Protein AF-A0A940ZXJ2-F1 (afdb_monomer_lite)

Foldseek 3Di:
DDFFALCLQADLCRDDDPDQDDPLNLQLLVQLQVVQCPDPQCVVVQKHKAFAQDPPTSDRGHIFIWRHDPPDDSVRRVVCCVVVNTDTDDGDPVCDSVNRVVSSVVSSVVSVVD

Secondary structure (DSSP, 8-state):
-PPP-HHHHH-TT-S-TT-PPPHHHHHHHHHHHHHHHHSHHHHHTTEEEEEEE-TTSS--EEEEEEE--TT--HHHHHHHHTTTSS-B-PPPTTS-HHHHHHHHHHHHHHHHH-

Sequence (114 aa):
MARGTFDDFTSKWGFNDGEMTEERDFQARDKLCELLNAREDVQESGIRVIPFNRPGLHNACMLVVLANEDGLTDEELLNRWGSDRIDEVSLPESVAPEDLCELICEAYAIVDEE

pLDDT: mean 84.58, std 10.82, range [46.22, 94.75]

Radius of gyration: 13.85 Å; chains: 1; bounding box: 36×26×34 Å

Structure (mmCIF, N/CA/C/O backbone):
data_AF-A0A940ZXJ2-F1
#
_entry.id   AF-A0A940ZXJ2-F1
#
loop_
_atom_site.group_PDB
_atom_site.id
_atom_site.type_symbol
_atom_site.label_atom_id
_atom_site.label_alt_id
_atom_site.label_comp_id
_atom_site.label_asym_id
_atom_site.label_entity_id
_atom_site.label_seq_id
_atom_site.pdbx_PDB_ins_code
_atom_site.Cartn_x
_atom_site.Cartn_y
_atom_site.Cartn_z
_atom_site.occupancy
_atom_site.B_iso_or_equiv
_atom_site.auth_seq_id
_atom_site.auth_comp_id
_atom_site.auth_asym_id
_atom_site.auth_atom_id
_atom_site.pdbx_PDB_model_num
ATOM 1 N N . MET A 1 1 ? 16.657 -2.491 -15.629 1.00 53.25 1 MET A N 1
ATOM 2 C CA . MET A 1 1 ? 16.673 -2.961 -14.230 1.00 53.25 1 MET A CA 1
ATOM 3 C C . MET A 1 1 ? 15.336 -3.625 -13.949 1.00 53.25 1 MET A C 1
ATOM 5 O O . MET A 1 1 ? 14.378 -3.284 -14.637 1.00 53.25 1 MET A O 1
ATOM 9 N N . ALA A 1 2 ? 15.289 -4.630 -13.074 1.00 60.31 2 ALA A N 1
ATOM 10 C CA . ALA A 1 2 ? 14.034 -5.305 -12.752 1.00 60.31 2 ALA A CA 1
ATOM 11 C C . ALA A 1 2 ? 13.163 -4.383 -11.882 1.00 60.31 2 ALA A C 1
ATOM 13 O O . ALA A 1 2 ? 13.693 -3.665 -11.039 1.00 60.31 2 ALA A O 1
ATOM 14 N N . ARG A 1 3 ? 11.851 -4.367 -12.135 1.00 73.38 3 ARG A N 1
ATOM 15 C CA . ARG A 1 3 ? 10.858 -3.715 -11.270 1.00 73.38 3 ARG A CA 1
ATOM 16 C C . ARG A 1 3 ? 10.418 -4.729 -10.214 1.00 73.38 3 ARG A C 1
ATOM 18 O O . ARG A 1 3 ? 10.308 -5.908 -10.553 1.00 73.38 3 ARG A O 1
ATOM 25 N N . GLY A 1 4 ? 10.157 -4.277 -8.988 1.00 66.94 4 GLY A N 1
ATOM 26 C CA . GLY A 1 4 ? 9.521 -5.109 -7.967 1.00 66.94 4 GLY A CA 1
ATOM 27 C C . GLY A 1 4 ? 8.104 -5.529 -8.371 1.00 66.94 4 GLY A C 1
ATOM 28 O O . GLY A 1 4 ? 7.505 -4.963 -9.283 1.00 66.94 4 GLY A O 1
ATOM 29 N N . THR A 1 5 ? 7.568 -6.535 -7.695 1.00 80.69 5 THR A N 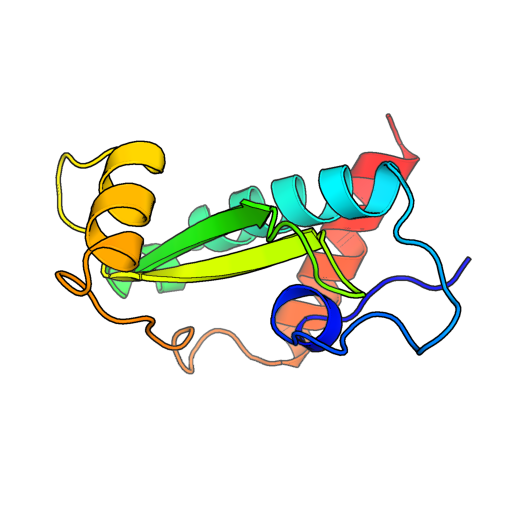1
ATOM 30 C CA . THR A 1 5 ? 6.175 -6.994 -7.770 1.00 80.69 5 THR A CA 1
ATOM 31 C C . THR A 1 5 ? 5.413 -6.607 -6.500 1.00 80.69 5 THR A C 1
ATOM 33 O O . THR A 1 5 ? 6.001 -6.160 -5.518 1.00 80.69 5 THR A O 1
ATOM 36 N N . PHE A 1 6 ? 4.087 -6.777 -6.484 1.00 78.38 6 PHE A N 1
ATOM 37 C CA . PHE A 1 6 ? 3.297 -6.497 -5.278 1.00 78.38 6 PHE A CA 1
ATOM 38 C C . PHE A 1 6 ? 3.687 -7.432 -4.122 1.00 78.38 6 PHE A C 1
ATOM 40 O O . PHE A 1 6 ? 3.782 -7.014 -2.966 1.00 78.38 6 PHE A O 1
ATOM 47 N N . ASP A 1 7 ? 3.996 -8.684 -4.457 1.00 80.19 7 ASP A N 1
ATOM 48 C CA . ASP A 1 7 ? 4.512 -9.672 -3.514 1.00 80.19 7 ASP A CA 1
ATOM 49 C C . ASP A 1 7 ? 5.876 -9.251 -2.957 1.00 80.19 7 ASP A C 1
ATOM 51 O O . ASP A 1 7 ? 6.158 -9.489 -1.782 1.00 80.19 7 ASP A O 1
ATOM 55 N N . ASP A 1 8 ? 6.702 -8.556 -3.749 1.00 78.62 8 ASP A N 1
ATOM 56 C CA . ASP A 1 8 ? 7.976 -8.027 -3.263 1.00 78.62 8 ASP A CA 1
ATOM 57 C C . ASP A 1 8 ? 7.777 -6.966 -2.177 1.00 78.62 8 ASP A C 1
ATOM 59 O O . ASP A 1 8 ? 8.527 -6.945 -1.207 1.00 78.62 8 ASP A O 1
ATOM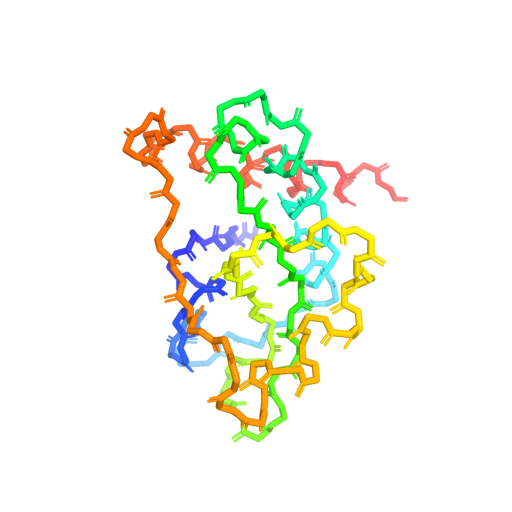 63 N N . PHE A 1 9 ? 6.727 -6.145 -2.266 1.00 78.75 9 PHE A N 1
ATOM 64 C CA . PHE A 1 9 ? 6.420 -5.128 -1.254 1.00 78.75 9 PHE A CA 1
ATOM 65 C C . PHE A 1 9 ? 5.633 -5.655 -0.042 1.00 78.75 9 PHE A C 1
ATOM 67 O O . PHE A 1 9 ? 5.520 -4.950 0.958 1.00 78.75 9 PHE A O 1
ATOM 74 N N . THR A 1 10 ? 5.100 -6.876 -0.077 1.00 79.50 10 THR A N 1
ATOM 75 C CA . THR A 1 10 ? 4.304 -7.454 1.031 1.00 79.50 10 THR A CA 1
ATOM 76 C C . THR A 1 10 ? 4.984 -8.646 1.708 1.00 79.50 10 THR A C 1
ATOM 78 O O . THR A 1 10 ? 4.692 -8.979 2.859 1.00 79.50 10 THR A O 1
ATOM 81 N N . SER A 1 11 ? 5.955 -9.275 1.045 1.00 76.00 11 SER A N 1
ATOM 82 C CA . SER A 1 11 ? 6.698 -10.415 1.573 1.00 76.00 11 SER A CA 1
ATOM 83 C C . SER A 1 11 ? 7.950 -9.996 2.343 1.00 76.00 11 SER A C 1
ATOM 85 O O . SER A 1 11 ? 8.782 -9.217 1.882 1.00 76.00 11 SER A O 1
ATOM 87 N N . LYS A 1 12 ? 8.170 -10.652 3.491 1.00 64.19 12 LYS A N 1
ATOM 88 C CA . LYS A 1 12 ? 9.432 -10.582 4.257 1.00 64.19 12 LYS A CA 1
ATOM 89 C C . LYS A 1 12 ? 10.652 -11.079 3.468 1.00 64.19 12 LYS A C 1
ATOM 91 O O . LYS A 1 12 ? 11.777 -10.741 3.827 1.00 64.19 12 LYS A O 1
ATOM 96 N N . TRP A 1 13 ? 10.407 -11.922 2.465 1.00 66.06 13 TRP A N 1
ATOM 97 C CA . TRP A 1 13 ? 11.394 -12.506 1.552 1.00 66.06 13 TRP A CA 1
ATOM 98 C C . TRP A 1 13 ? 11.238 -11.960 0.124 1.00 66.06 13 TRP A C 1
ATOM 100 O O . TRP A 1 13 ? 11.728 -12.579 -0.816 1.00 66.06 13 TRP A O 1
ATOM 110 N N . GLY A 1 14 ? 10.478 -10.870 -0.038 1.00 65.62 14 GLY A N 1
ATOM 111 C CA . GLY A 1 14 ? 10.364 -10.142 -1.299 1.00 65.62 14 GLY A CA 1
ATOM 112 C C . GLY A 1 14 ? 11.702 -9.531 -1.701 1.00 65.62 14 GLY A C 1
ATOM 113 O O . GLY A 1 14 ? 12.557 -9.367 -0.835 1.00 65.62 14 GLY A O 1
ATOM 114 N N . PHE A 1 15 ? 11.864 -9.203 -2.984 1.00 66.50 15 PHE A N 1
ATOM 115 C CA . PHE A 1 15 ? 13.144 -8.908 -3.636 1.00 66.50 15 PHE A CA 1
ATOM 116 C C . PHE A 1 15 ? 14.135 -10.069 -3.422 1.00 66.50 15 PHE A C 1
ATOM 118 O O . PHE A 1 15 ? 14.611 -10.318 -2.317 1.00 66.50 15 PHE A O 1
ATOM 125 N N . ASN A 1 16 ? 14.391 -10.854 -4.476 1.00 55.53 16 ASN A N 1
ATOM 126 C CA . ASN A 1 16 ? 15.145 -12.114 -4.391 1.00 55.53 16 ASN A CA 1
ATOM 127 C C . ASN A 1 16 ? 16.412 -12.012 -3.526 1.00 55.53 16 ASN A C 1
ATOM 129 O O . ASN A 1 16 ? 17.131 -11.018 -3.575 1.00 55.53 16 ASN A O 1
ATOM 133 N N . ASP A 1 17 ? 16.707 -13.096 -2.802 1.00 46.22 17 ASP A N 1
ATOM 134 C CA . ASP A 1 17 ? 17.836 -13.269 -1.880 1.00 46.22 17 ASP A CA 1
ATOM 135 C C . ASP A 1 17 ? 19.182 -12.889 -2.549 1.00 46.22 17 ASP A C 1
ATOM 137 O O . ASP A 1 17 ? 19.836 -13.706 -3.201 1.00 46.22 17 ASP A O 1
ATOM 141 N N . GLY A 1 18 ? 19.562 -11.607 -2.454 1.00 49.09 18 GLY A N 1
ATOM 142 C CA . GLY A 1 18 ? 20.763 -11.035 -3.076 1.00 49.09 18 GLY A CA 1
ATOM 143 C C . GLY A 1 18 ? 20.578 -9.704 -3.821 1.00 49.09 18 GLY A C 1
ATOM 144 O O . GLY A 1 18 ? 21.579 -9.025 -4.055 1.00 49.09 18 GLY A O 1
ATOM 145 N N . GLU A 1 19 ? 19.354 -9.295 -4.165 1.00 57.88 19 GLU A N 1
ATOM 146 C CA . GLU A 1 19 ? 19.079 -7.953 -4.693 1.00 57.88 19 GLU A CA 1
ATOM 147 C C . GLU A 1 19 ? 18.894 -6.983 -3.520 1.00 57.88 19 GLU A C 1
ATOM 149 O O . GLU A 1 19 ? 17.988 -7.123 -2.703 1.00 57.88 19 GLU A O 1
ATOM 154 N N . MET A 1 20 ? 19.806 -6.018 -3.383 1.00 63.78 20 MET A N 1
ATOM 155 C CA . MET A 1 20 ? 19.627 -4.946 -2.406 1.00 63.78 20 MET A CA 1
ATOM 156 C C . MET A 1 20 ? 18.490 -4.045 -2.880 1.00 63.78 20 MET A C 1
ATOM 158 O O . MET A 1 20 ? 18.537 -3.571 -4.011 1.00 63.78 20 MET A O 1
ATOM 162 N N . THR A 1 21 ? 17.520 -3.770 -2.006 1.00 75.62 21 THR A N 1
ATOM 163 C CA . THR A 1 21 ? 16.552 -2.689 -2.228 1.00 75.62 21 THR A CA 1
ATOM 164 C C . THR A 1 21 ? 17.311 -1.387 -2.465 1.00 75.62 21 THR A C 1
ATOM 166 O O . THR A 1 21 ? 18.125 -0.980 -1.628 1.00 75.62 21 THR A O 1
ATOM 169 N N . GLU A 1 22 ? 17.053 -0.741 -3.592 1.00 83.00 22 GLU A N 1
ATOM 170 C CA . GLU A 1 22 ? 17.631 0.542 -3.967 1.00 83.00 22 GLU A CA 1
ATOM 171 C C . GLU A 1 22 ? 16.728 1.686 -3.488 1.00 83.00 22 GLU A C 1
ATOM 173 O O . GLU A 1 22 ? 15.548 1.493 -3.203 1.00 83.00 22 GLU A O 1
ATOM 178 N N . GLU A 1 23 ? 17.259 2.909 -3.416 1.00 86.81 23 GLU A N 1
ATOM 179 C CA . GLU A 1 23 ? 16.483 4.094 -3.008 1.00 86.81 23 GLU A CA 1
ATOM 180 C C . GLU A 1 23 ? 15.212 4.277 -3.853 1.00 86.81 23 GLU A C 1
ATOM 182 O O . GLU A 1 23 ? 14.145 4.577 -3.313 1.00 86.81 23 GLU A O 1
ATOM 187 N N . ARG A 1 24 ? 15.297 3.980 -5.155 1.00 87.56 24 ARG A N 1
ATOM 188 C CA . ARG A 1 24 ? 14.146 4.011 -6.063 1.00 87.56 24 ARG A CA 1
ATOM 189 C C . ARG A 1 24 ? 13.015 3.071 -5.643 1.00 87.56 24 ARG A C 1
ATOM 191 O O . ARG A 1 24 ? 11.869 3.351 -5.956 1.00 87.56 24 ARG A O 1
ATOM 198 N N . ASP A 1 25 ? 13.311 1.955 -4.971 1.00 87.00 25 ASP A N 1
ATOM 199 C CA . ASP A 1 25 ? 12.296 0.963 -4.607 1.00 87.00 25 ASP A CA 1
ATOM 200 C C . ASP A 1 25 ? 11.464 1.485 -3.434 1.00 87.00 25 ASP A C 1
ATOM 202 O O . ASP A 1 25 ? 10.257 1.264 -3.381 1.00 87.00 25 ASP A O 1
ATOM 206 N N . PHE A 1 26 ? 12.088 2.242 -2.525 1.00 90.06 26 PHE A N 1
ATOM 207 C CA . PHE A 1 26 ? 11.380 2.964 -1.465 1.00 90.06 26 PHE A CA 1
ATOM 208 C C . PHE A 1 26 ? 10.504 4.074 -2.044 1.00 90.06 26 PHE A C 1
ATOM 210 O O . PHE A 1 26 ? 9.339 4.185 -1.669 1.00 90.06 26 PHE A O 1
ATOM 217 N N . GLN A 1 27 ? 11.028 4.843 -3.001 1.00 91.88 27 GLN A N 1
ATOM 218 C CA . GLN A 1 27 ? 10.263 5.890 -3.683 1.00 91.88 27 GLN A CA 1
ATOM 219 C C . GLN A 1 27 ? 9.086 5.299 -4.475 1.00 91.88 27 GLN A C 1
ATOM 221 O O . GLN A 1 27 ? 7.958 5.774 -4.356 1.00 91.88 27 GLN A O 1
ATOM 226 N N . ALA A 1 28 ? 9.318 4.216 -5.222 1.00 90.25 28 ALA A N 1
ATOM 227 C CA . ALA A 1 28 ? 8.286 3.539 -6.000 1.00 90.25 28 ALA A CA 1
ATOM 228 C C . ALA A 1 28 ? 7.213 2.939 -5.088 1.00 90.25 28 ALA A C 1
ATOM 230 O O . ALA A 1 28 ? 6.028 3.033 -5.389 1.00 90.25 28 ALA A O 1
ATOM 231 N N . ARG A 1 29 ? 7.585 2.384 -3.931 1.00 93.50 29 ARG A N 1
ATOM 232 C CA . ARG A 1 29 ? 6.606 1.939 -2.935 1.00 93.50 29 ARG A CA 1
ATOM 233 C C . ARG A 1 29 ? 5.754 3.095 -2.416 1.00 93.50 29 ARG A C 1
ATOM 235 O O . ARG A 1 29 ? 4.538 2.945 -2.299 1.00 93.50 29 ARG A O 1
ATOM 242 N N . ASP A 1 30 ? 6.369 4.222 -2.074 1.00 93.31 30 ASP A N 1
ATOM 243 C CA . ASP A 1 30 ? 5.635 5.373 -1.552 1.00 93.31 30 ASP A CA 1
ATOM 244 C C . ASP A 1 30 ? 4.627 5.874 -2.606 1.00 93.31 30 ASP A C 1
ATOM 246 O O . ASP A 1 30 ? 3.449 6.063 -2.292 1.00 93.31 30 ASP A O 1
ATOM 250 N N . LYS A 1 31 ? 5.033 5.927 -3.885 1.00 94.25 31 LYS A N 1
ATOM 251 C CA . LYS A 1 31 ? 4.137 6.210 -5.021 1.00 94.25 31 LYS A CA 1
ATOM 252 C C . LYS A 1 31 ? 3.039 5.170 -5.202 1.00 94.25 31 LYS A C 1
ATOM 254 O O . LYS A 1 31 ? 1.885 5.533 -5.410 1.00 94.25 31 LYS A O 1
ATOM 259 N N . LEU A 1 32 ? 3.355 3.887 -5.065 1.00 93.62 32 LEU A N 1
ATOM 260 C CA . LEU A 1 32 ? 2.361 2.819 -5.117 1.00 93.62 32 LEU A CA 1
ATOM 261 C C . LEU A 1 32 ? 1.301 2.981 -4.015 1.00 93.62 32 LEU A C 1
ATOM 263 O O . LEU A 1 32 ? 0.114 2.802 -4.280 1.00 93.62 32 LEU A O 1
ATOM 267 N N . CYS A 1 33 ? 1.702 3.357 -2.797 1.00 94.25 33 CYS A N 1
ATOM 268 C CA . CYS A 1 33 ? 0.767 3.621 -1.700 1.00 94.25 33 CYS A CA 1
ATOM 269 C C . CYS A 1 33 ? -0.119 4.842 -1.993 1.00 94.25 33 CYS A C 1
ATOM 271 O O . CYS A 1 33 ? -1.319 4.799 -1.721 1.00 94.25 33 CYS A O 1
ATOM 273 N N . GLU A 1 34 ? 0.438 5.917 -2.563 1.00 94.69 34 GLU A N 1
ATOM 274 C CA . GLU A 1 34 ? -0.332 7.089 -3.012 1.00 94.69 34 GLU A CA 1
ATOM 275 C C . GLU A 1 34 ? -1.388 6.693 -4.054 1.00 94.69 34 GLU A C 1
ATOM 277 O O . GLU A 1 34 ? -2.567 7.013 -3.885 1.00 94.69 34 GLU A O 1
ATOM 282 N N . LEU A 1 35 ? -0.982 5.950 -5.089 1.00 94.75 35 LEU A N 1
ATOM 283 C CA . LEU A 1 35 ? -1.866 5.494 -6.162 1.00 94.75 35 LEU A CA 1
ATOM 284 C C . LEU A 1 35 ? -2.976 4.575 -5.639 1.00 94.75 35 LEU A C 1
ATOM 286 O O . LEU A 1 35 ? -4.142 4.780 -5.967 1.00 94.75 35 LEU A O 1
ATOM 290 N N . LEU A 1 36 ? -2.642 3.599 -4.787 1.00 93.81 36 LEU A N 1
ATOM 291 C CA . LEU A 1 36 ? -3.626 2.687 -4.197 1.00 93.81 36 LEU A CA 1
ATOM 292 C C . LEU A 1 36 ? -4.648 3.437 -3.339 1.00 93.81 36 LEU A C 1
ATOM 294 O O . LEU A 1 36 ? -5.847 3.251 -3.517 1.00 93.81 36 LEU A O 1
ATOM 298 N N . ASN A 1 37 ? -4.196 4.328 -2.455 1.00 94.06 37 ASN A N 1
ATOM 299 C CA . ASN A 1 37 ? -5.088 5.110 -1.594 1.00 94.06 37 ASN A CA 1
ATOM 300 C C . ASN A 1 37 ? -5.944 6.136 -2.361 1.00 94.06 37 ASN A C 1
ATOM 302 O O . ASN A 1 37 ? -6.937 6.630 -1.819 1.00 94.06 37 ASN A O 1
ATOM 306 N N . ALA A 1 38 ? -5.559 6.501 -3.587 1.00 94.19 38 ALA A N 1
ATOM 307 C CA . ALA A 1 38 ? -6.331 7.391 -4.450 1.00 94.19 38 ALA A CA 1
ATOM 308 C C . ALA A 1 38 ? -7.470 6.675 -5.195 1.00 94.19 38 ALA A C 1
ATOM 310 O O . ALA A 1 38 ? -8.358 7.353 -5.717 1.00 94.19 38 ALA A O 1
ATOM 311 N N . ARG A 1 39 ? -7.471 5.336 -5.250 1.00 92.75 39 ARG A N 1
ATOM 312 C CA . ARG A 1 39 ? -8.543 4.580 -5.906 1.00 92.75 39 ARG A CA 1
ATOM 313 C C . ARG A 1 39 ? -9.834 4.617 -5.089 1.00 92.75 39 ARG A C 1
ATOM 315 O O . ARG A 1 39 ? -9.823 4.449 -3.871 1.00 92.75 39 ARG A O 1
ATOM 322 N N . GLU A 1 40 ? -10.953 4.787 -5.787 1.00 91.94 40 GLU A N 1
ATOM 323 C CA . GLU A 1 40 ? -12.291 4.829 -5.185 1.00 91.94 40 GLU A CA 1
ATOM 324 C C . GLU A 1 40 ? -12.636 3.508 -4.486 1.00 91.94 40 GLU A C 1
ATOM 326 O O . GLU A 1 40 ? -13.087 3.519 -3.348 1.00 91.94 40 GLU A O 1
ATOM 331 N N . ASP A 1 41 ? -12.320 2.369 -5.102 1.00 91.94 41 ASP A N 1
ATOM 332 C CA . ASP A 1 41 ? -12.613 1.045 -4.546 1.00 91.94 41 ASP A CA 1
ATOM 333 C C . ASP A 1 41 ? -11.845 0.743 -3.245 1.00 91.94 41 ASP A C 1
ATOM 335 O O . ASP A 1 41 ? -12.384 0.129 -2.322 1.00 91.94 41 ASP A O 1
ATOM 339 N N . VAL A 1 42 ? -10.610 1.232 -3.123 1.00 90.69 42 VAL A N 1
ATOM 340 C CA . VAL A 1 42 ? -9.814 1.180 -1.886 1.00 90.69 42 VAL A CA 1
ATOM 341 C C . VAL A 1 42 ? -10.420 2.084 -0.805 1.00 90.69 42 VAL A C 1
ATOM 343 O O . VAL A 1 42 ? -10.541 1.666 0.349 1.00 90.69 42 VAL A O 1
ATOM 346 N N . GLN A 1 43 ? -10.851 3.295 -1.169 1.00 90.00 43 GLN A N 1
ATOM 347 C CA . GLN A 1 43 ? -11.486 4.237 -0.239 1.00 90.00 43 GLN A CA 1
ATOM 348 C C . GLN A 1 43 ? -12.836 3.721 0.274 1.00 90.00 43 GLN A C 1
ATOM 350 O O . GLN A 1 43 ? -13.090 3.757 1.479 1.00 90.00 43 GLN A O 1
ATOM 355 N N . GLU A 1 44 ? -13.681 3.194 -0.614 1.00 91.81 44 GLU A N 1
ATOM 356 C CA . GLU A 1 44 ? -14.985 2.611 -0.274 1.00 91.81 44 GLU A CA 1
ATOM 357 C C . GLU A 1 44 ? -14.856 1.361 0.603 1.00 91.81 44 GLU A C 1
ATOM 359 O O . GLU A 1 44 ? -15.722 1.090 1.436 1.00 91.81 44 GLU A O 1
ATOM 364 N N . SER A 1 45 ? -13.749 0.628 0.465 1.00 89.56 45 SER A N 1
ATOM 365 C CA . SER A 1 45 ? -13.446 -0.544 1.289 1.00 89.56 45 SER A CA 1
ATOM 366 C C . SER A 1 45 ? -13.023 -0.189 2.718 1.00 89.56 45 SER A C 1
ATOM 368 O O . SER A 1 45 ? -12.877 -1.087 3.547 1.00 89.56 45 SER A O 1
ATOM 370 N N . GLY A 1 46 ? -12.829 1.099 3.028 1.00 90.56 46 GLY A N 1
ATOM 371 C CA . GLY A 1 46 ? -12.445 1.549 4.363 1.00 90.56 46 GLY A CA 1
ATOM 372 C C . GLY A 1 46 ? -11.074 1.023 4.780 1.00 90.56 46 GLY A C 1
ATOM 373 O O . GLY A 1 46 ? -10.882 0.664 5.940 1.00 90.56 46 GLY A O 1
ATOM 374 N N . ILE A 1 47 ? -10.129 0.943 3.841 1.00 93.06 47 ILE A N 1
ATOM 375 C CA . ILE A 1 47 ? -8.755 0.499 4.095 1.00 93.06 47 ILE A CA 1
ATOM 376 C C . ILE A 1 47 ? -7.748 1.606 3.783 1.00 93.06 47 ILE A C 1
ATOM 378 O O . ILE A 1 47 ? -8.048 2.580 3.093 1.00 93.06 47 ILE A O 1
ATOM 382 N N . ARG A 1 48 ? -6.538 1.453 4.315 1.00 94.06 48 ARG A N 1
ATOM 383 C CA . ARG A 1 48 ? -5.412 2.358 4.114 1.00 94.06 48 ARG A CA 1
ATO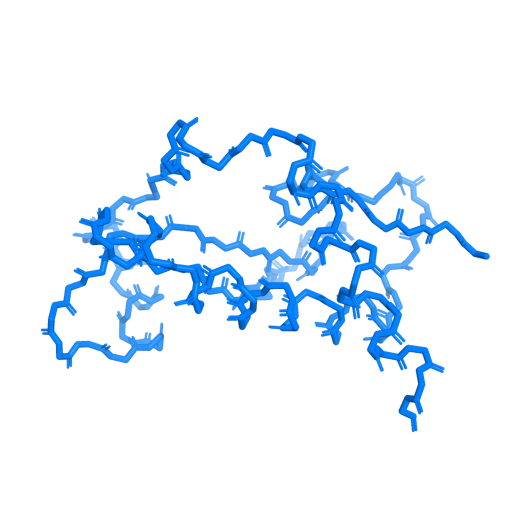M 384 C C . ARG A 1 48 ? -4.160 1.543 3.816 1.00 94.06 48 ARG A C 1
ATOM 386 O O . ARG A 1 48 ? -3.798 0.661 4.593 1.00 94.06 48 ARG A O 1
ATOM 393 N N . VAL A 1 49 ? -3.497 1.847 2.705 1.00 94.31 49 VAL A N 1
ATOM 394 C CA . VAL A 1 49 ? -2.212 1.244 2.328 1.00 94.31 49 VAL A CA 1
ATOM 395 C C . VAL A 1 49 ? -1.087 2.165 2.786 1.00 94.31 49 VAL A C 1
ATOM 397 O O . VAL A 1 49 ? -1.051 3.327 2.391 1.00 94.31 49 VAL A O 1
ATOM 400 N N . ILE A 1 50 ? -0.183 1.680 3.633 1.00 94.56 50 ILE A N 1
ATOM 401 C CA . ILE A 1 50 ? 0.834 2.517 4.277 1.00 94.56 50 ILE A CA 1
ATOM 402 C C . ILE A 1 50 ? 2.232 1.965 3.986 1.00 94.56 50 ILE A C 1
ATOM 404 O O . ILE A 1 50 ? 2.461 0.766 4.179 1.00 94.56 50 ILE A O 1
ATOM 408 N N . PRO A 1 51 ? 3.195 2.811 3.575 1.00 93.56 51 PRO A N 1
ATOM 409 C CA . PRO A 1 51 ? 4.586 2.399 3.473 1.00 93.56 51 PRO A CA 1
ATOM 410 C C . PRO A 1 51 ? 5.145 2.056 4.859 1.00 93.56 51 PRO A C 1
ATOM 412 O O . PRO A 1 51 ? 5.045 2.834 5.808 1.00 93.56 51 PRO A O 1
ATOM 415 N N . PHE A 1 52 ? 5.772 0.890 4.985 1.00 89.56 52 PHE A N 1
ATOM 416 C CA . PHE A 1 52 ? 6.323 0.399 6.241 1.00 89.56 52 PHE A CA 1
ATOM 417 C C . PHE A 1 52 ? 7.762 -0.094 6.078 1.00 89.56 52 PHE A C 1
ATOM 419 O O . PHE A 1 52 ? 8.047 -1.096 5.423 1.00 89.56 52 PHE A O 1
ATOM 426 N N . ASN A 1 53 ? 8.694 0.593 6.737 1.00 86.81 53 ASN A N 1
ATOM 427 C CA . ASN A 1 53 ? 10.086 0.163 6.769 1.00 86.81 53 ASN A CA 1
ATOM 428 C C . ASN A 1 53 ? 10.298 -0.839 7.903 1.00 86.81 53 ASN A C 1
ATOM 430 O O . ASN A 1 53 ? 10.310 -0.445 9.071 1.00 86.81 53 ASN A O 1
ATOM 434 N N . ARG A 1 54 ? 10.495 -2.124 7.585 1.00 79.19 54 ARG A N 1
ATOM 435 C CA . ARG A 1 54 ? 10.713 -3.151 8.612 1.00 79.19 54 ARG A CA 1
ATOM 436 C C . ARG A 1 54 ? 12.206 -3.333 8.912 1.00 79.19 54 ARG A C 1
ATOM 438 O O . ARG A 1 54 ? 12.915 -3.938 8.108 1.00 79.19 54 ARG A O 1
ATOM 445 N N . PRO A 1 55 ? 12.709 -2.876 10.075 1.00 73.12 55 PRO A N 1
ATOM 446 C CA . PRO A 1 55 ? 14.115 -3.052 10.414 1.00 73.12 55 PRO A CA 1
ATOM 447 C C . PRO A 1 55 ? 14.439 -4.529 10.679 1.00 73.12 55 PRO A C 1
ATOM 449 O O . PRO A 1 55 ? 13.651 -5.256 11.287 1.00 73.12 55 PRO A O 1
ATOM 452 N N . GLY A 1 56 ? 15.636 -4.960 10.270 1.00 67.44 56 GLY A N 1
ATOM 453 C CA . GLY A 1 56 ? 16.177 -6.285 10.596 1.00 67.44 56 GLY A CA 1
ATOM 454 C C . GLY A 1 56 ? 15.689 -7.442 9.717 1.00 67.44 56 GLY A C 1
ATOM 455 O O . GLY A 1 56 ? 15.855 -8.593 10.116 1.00 67.44 56 GLY A O 1
ATOM 456 N N . LEU A 1 57 ? 15.100 -7.160 8.550 1.00 67.75 57 LEU A N 1
ATOM 457 C CA . LEU A 1 57 ? 14.786 -8.151 7.514 1.00 67.75 57 LEU A CA 1
ATOM 458 C C . LEU A 1 57 ? 15.668 -7.979 6.271 1.00 67.75 57 LEU A C 1
ATOM 460 O O . LEU A 1 57 ? 16.314 -6.947 6.106 1.00 67.75 57 LEU A O 1
ATOM 464 N N . HIS A 1 58 ? 15.662 -8.996 5.401 1.00 68.00 58 HIS A N 1
ATOM 465 C CA . HIS A 1 58 ? 16.295 -8.943 4.079 1.00 68.00 58 HIS A CA 1
ATOM 466 C C . HIS A 1 58 ? 15.660 -7.862 3.195 1.00 68.00 58 HIS A C 1
ATOM 468 O O . HIS A 1 58 ? 16.382 -7.101 2.560 1.00 68.00 58 HIS A O 1
ATOM 474 N N . ASN A 1 59 ? 14.330 -7.740 3.242 1.00 71.38 59 ASN A N 1
ATOM 475 C CA . ASN A 1 59 ? 13.594 -6.649 2.624 1.00 71.38 59 ASN A CA 1
ATOM 476 C C . ASN A 1 59 ? 13.112 -5.647 3.682 1.00 71.38 59 ASN A C 1
ATOM 478 O O . ASN A 1 59 ? 12.259 -5.965 4.514 1.00 71.38 59 ASN A O 1
ATOM 482 N N . ALA A 1 60 ? 13.659 -4.432 3.641 1.00 77.94 60 ALA A N 1
ATOM 483 C CA . ALA A 1 60 ? 13.205 -3.324 4.476 1.00 77.94 60 ALA A CA 1
ATOM 484 C C . ALA A 1 60 ? 12.115 -2.473 3.800 1.00 77.94 60 ALA A C 1
ATOM 486 O O . ALA A 1 60 ? 11.477 -1.684 4.489 1.00 77.94 60 ALA A O 1
ATOM 487 N N . CYS A 1 61 ? 11.888 -2.619 2.493 1.00 85.69 61 CYS A N 1
ATOM 488 C CA . CYS A 1 61 ? 10.922 -1.854 1.712 1.00 85.69 61 CYS A CA 1
ATOM 489 C C . CYS A 1 61 ? 9.584 -2.606 1.620 1.00 85.69 61 CYS A C 1
ATOM 491 O O . CYS A 1 61 ? 9.295 -3.281 0.633 1.00 85.69 61 CYS A O 1
ATOM 493 N N . MET A 1 62 ? 8.766 -2.511 2.673 1.00 87.19 62 MET A N 1
ATOM 494 C CA . MET A 1 62 ? 7.441 -3.137 2.714 1.00 87.19 62 MET A CA 1
ATOM 495 C C . MET A 1 62 ? 6.314 -2.106 2.700 1.00 87.19 62 MET A C 1
ATOM 497 O O . MET A 1 62 ? 6.533 -0.951 3.058 1.00 87.19 62 MET A O 1
ATOM 501 N N . LEU A 1 63 ? 5.106 -2.529 2.345 1.00 91.31 63 LEU A N 1
ATOM 502 C CA . LEU A 1 63 ? 3.846 -1.836 2.612 1.00 91.31 63 LEU A CA 1
ATOM 503 C C . LEU A 1 63 ? 2.949 -2.714 3.491 1.00 91.31 63 LEU A C 1
ATOM 505 O O . LEU A 1 63 ? 3.128 -3.930 3.545 1.00 91.31 63 LEU A O 1
ATOM 509 N N . VAL A 1 64 ? 1.997 -2.095 4.182 1.00 92.00 64 VAL A N 1
ATOM 510 C CA . VAL A 1 64 ? 0.964 -2.787 4.964 1.00 92.00 64 VAL A CA 1
ATOM 511 C C . VAL A 1 64 ? -0.407 -2.248 4.594 1.00 92.00 64 VAL A C 1
ATOM 513 O O . VAL A 1 64 ? -0.552 -1.066 4.277 1.00 92.00 64 VAL A O 1
ATOM 516 N N . VAL A 1 65 ? -1.417 -3.110 4.643 1.00 93.69 65 VAL A N 1
ATOM 517 C CA . VAL A 1 65 ? -2.806 -2.734 4.376 1.00 93.69 65 VAL A CA 1
ATOM 518 C C . VAL A 1 65 ? -3.588 -2.860 5.677 1.00 93.69 65 VAL A C 1
ATOM 520 O O . VAL A 1 65 ? -3.687 -3.940 6.252 1.00 93.69 65 VAL A O 1
ATOM 523 N N . LEU A 1 66 ? -4.116 -1.746 6.173 1.00 93.81 66 LEU A N 1
ATOM 524 C CA . LEU A 1 66 ? -4.785 -1.663 7.471 1.00 93.81 66 LEU A CA 1
ATOM 525 C C . LEU A 1 66 ? -6.226 -1.186 7.299 1.00 93.81 66 LEU A C 1
ATOM 527 O O . LEU A 1 66 ? -6.542 -0.479 6.343 1.00 93.81 66 LEU A O 1
ATOM 531 N N . ALA A 1 67 ? -7.098 -1.538 8.243 1.00 92.06 67 ALA A N 1
ATOM 532 C CA . ALA A 1 67 ? -8.413 -0.913 8.331 1.00 92.06 67 ALA A CA 1
ATOM 533 C C . ALA A 1 67 ? -8.245 0.598 8.563 1.00 92.06 67 ALA A C 1
ATOM 535 O O . ALA A 1 67 ? -7.541 1.020 9.483 1.00 92.06 67 ALA A O 1
ATOM 536 N N . ASN A 1 68 ? -8.880 1.409 7.720 1.00 89.62 68 ASN A N 1
ATOM 537 C CA . ASN A 1 68 ? -8.880 2.855 7.854 1.00 89.62 68 ASN A CA 1
ATOM 538 C C . ASN A 1 68 ? -9.883 3.245 8.942 1.00 89.62 68 ASN A C 1
ATOM 540 O O . ASN A 1 68 ? -11.094 3.122 8.763 1.00 89.62 68 ASN A O 1
ATOM 544 N N . GLU A 1 69 ? -9.379 3.704 10.082 1.00 86.69 69 GLU A N 1
ATOM 545 C CA . GLU A 1 69 ? -10.216 4.295 11.120 1.00 86.69 69 GLU A CA 1
ATOM 546 C C . GLU A 1 69 ? -10.284 5.812 10.922 1.00 86.69 69 GLU A C 1
ATOM 548 O O . GLU A 1 69 ? -9.257 6.496 10.904 1.00 86.69 69 GLU A O 1
ATOM 553 N N . ASP A 1 70 ? -11.504 6.343 10.809 1.00 82.19 70 ASP A N 1
ATOM 554 C CA . ASP A 1 70 ? -11.743 7.769 10.591 1.00 82.19 70 ASP A CA 1
ATOM 555 C C . ASP A 1 70 ? -10.996 8.654 11.600 1.00 82.19 70 ASP A C 1
ATOM 557 O O . ASP A 1 70 ? -11.138 8.527 12.820 1.00 82.19 70 ASP A O 1
ATOM 561 N N . GLY A 1 71 ? -10.240 9.615 11.065 1.00 82.31 71 GLY A N 1
ATOM 562 C CA . GLY A 1 71 ? -9.524 10.618 11.849 1.00 82.31 71 GLY A CA 1
ATOM 563 C C . GLY A 1 71 ? -8.168 10.173 12.396 1.00 82.31 71 GLY A C 1
ATOM 564 O O . GLY A 1 71 ? -7.553 10.966 13.106 1.00 82.31 71 GLY A O 1
ATOM 565 N N . LEU A 1 72 ? -7.693 8.965 12.068 1.00 89.06 72 LEU A N 1
ATOM 566 C CA . LEU A 1 72 ? -6.325 8.548 12.373 1.00 89.06 72 LEU A CA 1
ATOM 567 C C . LEU A 1 72 ? -5.360 8.894 11.239 1.00 89.06 72 LEU A C 1
ATOM 569 O O . LEU A 1 72 ? -5.677 8.794 10.055 1.00 89.06 72 LEU A O 1
ATOM 573 N N . THR A 1 73 ? -4.153 9.285 11.623 1.00 92.25 73 THR A N 1
ATOM 574 C CA . THR A 1 73 ? -3.013 9.435 10.718 1.00 92.25 73 THR A CA 1
ATOM 575 C C . THR A 1 73 ? -2.353 8.087 10.422 1.00 92.25 73 THR A C 1
ATOM 577 O O . THR A 1 73 ? -2.505 7.123 11.177 1.00 92.25 73 THR A O 1
ATOM 580 N N . ASP A 1 74 ? -1.547 8.032 9.357 1.00 92.62 74 ASP A N 1
ATOM 581 C CA . ASP A 1 74 ? -0.788 6.827 8.997 1.00 92.62 74 ASP A CA 1
ATOM 582 C C . ASP A 1 74 ? 0.133 6.366 10.150 1.00 92.62 74 ASP A C 1
ATOM 584 O O . ASP A 1 74 ? 0.246 5.172 10.427 1.00 92.62 74 ASP A O 1
ATOM 588 N N . GLU A 1 75 ? 0.727 7.308 10.896 1.00 91.81 75 GLU A N 1
ATOM 589 C CA . GLU A 1 75 ? 1.539 7.014 12.086 1.00 91.81 75 GLU A CA 1
ATOM 590 C C . GLU A 1 75 ? 0.706 6.389 13.220 1.00 91.81 75 GLU A C 1
ATOM 592 O O . GLU A 1 75 ? 1.139 5.437 13.874 1.00 91.81 75 GLU A O 1
ATOM 597 N N . GLU A 1 76 ? -0.506 6.889 13.466 1.00 93.00 76 GLU A N 1
ATOM 598 C CA . GLU A 1 76 ? -1.398 6.339 14.492 1.00 93.00 76 GLU A CA 1
ATOM 599 C C . GLU A 1 76 ? -1.896 4.938 14.132 1.00 93.00 76 GLU A C 1
ATOM 601 O O . GLU A 1 76 ? -1.956 4.074 15.013 1.00 93.00 76 GLU A O 1
ATOM 606 N N . LEU A 1 77 ? -2.201 4.689 12.855 1.00 92.62 77 LEU A N 1
ATOM 607 C CA . LEU A 1 77 ? -2.566 3.363 12.356 1.00 92.62 77 LEU A CA 1
ATOM 608 C C . LEU A 1 77 ? -1.412 2.372 12.545 1.00 92.62 77 LEU A C 1
ATOM 610 O O . LEU A 1 77 ? -1.602 1.323 13.164 1.00 92.62 77 LEU A O 1
ATOM 614 N N . LEU A 1 78 ? -0.193 2.731 12.132 1.00 91.75 78 LEU A N 1
ATOM 615 C CA . LEU A 1 78 ? 0.994 1.893 12.337 1.00 91.75 78 LEU A CA 1
ATOM 616 C C . LEU A 1 78 ? 1.260 1.606 13.822 1.00 91.75 78 LEU A C 1
ATOM 618 O O . LEU A 1 78 ? 1.566 0.471 14.186 1.00 91.75 78 LEU A O 1
ATOM 622 N N . ASN A 1 79 ? 1.102 2.603 14.698 1.00 91.56 79 ASN A N 1
ATOM 623 C CA . ASN A 1 79 ? 1.261 2.424 16.143 1.00 91.56 79 ASN A CA 1
ATOM 624 C C . ASN A 1 79 ? 0.217 1.465 16.735 1.00 91.56 79 ASN A C 1
ATOM 626 O O . ASN A 1 79 ? 0.536 0.662 17.619 1.00 91.56 79 ASN A O 1
ATOM 630 N N . ARG A 1 80 ? -1.036 1.534 16.268 1.00 91.25 80 ARG A N 1
ATOM 631 C CA . ARG A 1 80 ? -2.095 0.609 16.692 1.00 91.25 80 ARG A CA 1
ATOM 632 C C . ARG A 1 80 ? -1.848 -0.804 16.188 1.00 91.25 80 ARG A C 1
ATOM 634 O O . ARG A 1 80 ? -2.004 -1.734 16.975 1.00 91.25 80 ARG A O 1
ATOM 641 N N . TRP A 1 81 ? -1.422 -0.952 14.938 1.00 91.31 81 TRP A N 1
ATOM 642 C CA . TRP A 1 81 ? -1.056 -2.243 14.363 1.00 91.31 81 TRP A CA 1
ATOM 643 C C . TRP A 1 81 ? 0.117 -2.871 15.124 1.00 91.31 81 TRP A C 1
ATOM 645 O O . TRP A 1 81 ? 0.019 -3.997 15.599 1.00 91.31 81 TRP A O 1
ATOM 655 N N . GLY A 1 82 ? 1.176 -2.100 15.391 1.00 87.00 82 GLY A N 1
ATOM 656 C CA . GLY A 1 82 ? 2.318 -2.548 16.195 1.00 87.00 82 GLY A CA 1
ATOM 657 C C . GLY A 1 82 ? 1.997 -2.848 17.668 1.00 87.00 82 GLY A C 1
ATOM 658 O O . GLY A 1 82 ? 2.825 -3.436 18.359 1.00 87.00 82 GLY A O 1
ATOM 659 N N . SER A 1 83 ? 0.813 -2.451 18.149 1.00 89.88 83 SER A N 1
ATOM 660 C CA . SER A 1 83 ? 0.298 -2.750 19.492 1.00 89.88 83 SER A CA 1
ATOM 661 C C . SER A 1 83 ? -0.799 -3.829 19.494 1.00 89.88 83 SER A C 1
ATOM 663 O O . SER A 1 83 ? -1.516 -3.934 20.493 1.00 89.88 83 SER A O 1
ATOM 665 N N . ASP A 1 84 ? -0.983 -4.560 18.386 1.00 85.62 84 ASP A N 1
ATOM 666 C CA . ASP A 1 84 ? -2.021 -5.586 18.189 1.00 85.62 84 ASP A CA 1
ATOM 667 C C . ASP A 1 84 ? -3.460 -5.068 18.419 1.00 85.62 84 ASP A C 1
ATOM 669 O O . ASP A 1 84 ? -4.340 -5.786 18.897 1.00 85.62 84 ASP A O 1
ATOM 673 N N . ARG A 1 85 ? -3.713 -3.778 18.142 1.00 83.25 85 ARG A N 1
ATOM 674 C CA . ARG A 1 85 ? -5.045 -3.152 18.291 1.00 83.25 85 ARG A CA 1
ATOM 675 C C . ARG A 1 85 ? -5.863 -3.140 17.007 1.00 83.25 85 ARG A C 1
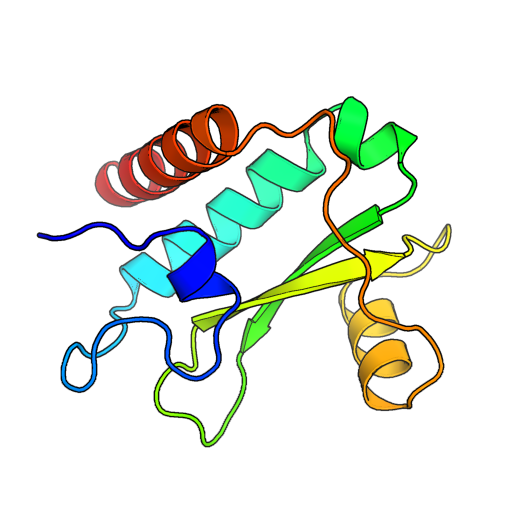ATOM 677 O O . ARG A 1 85 ? -7.073 -2.958 17.087 1.00 83.25 85 ARG A O 1
ATOM 684 N N . ILE A 1 86 ? -5.198 -3.278 15.866 1.00 87.31 86 ILE A N 1
ATOM 685 C CA . ILE A 1 86 ? -5.810 -3.431 14.548 1.00 87.31 86 ILE A CA 1
ATOM 686 C C . ILE A 1 86 ? -5.039 -4.511 13.793 1.00 87.31 86 ILE A C 1
ATOM 688 O O . ILE A 1 86 ? -3.820 -4.614 13.944 1.00 87.31 86 ILE A O 1
ATOM 692 N N . ASP A 1 87 ? -5.755 -5.296 12.999 1.00 86.62 87 ASP A N 1
ATOM 693 C CA . ASP A 1 87 ? -5.177 -6.355 12.179 1.00 86.62 87 ASP A CA 1
ATOM 694 C C . ASP A 1 87 ? -4.840 -5.843 10.772 1.00 86.62 87 ASP A C 1
ATOM 696 O O . ASP A 1 87 ? -5.425 -4.874 10.277 1.00 86.62 87 ASP A O 1
ATOM 700 N N . GLU A 1 88 ? -3.893 -6.521 10.125 1.00 89.44 88 GLU A N 1
ATOM 701 C CA . GLU A 1 88 ? -3.663 -6.367 8.691 1.00 89.44 88 GLU A CA 1
ATOM 702 C C . GLU A 1 88 ? -4.855 -6.949 7.921 1.00 89.44 88 GLU A C 1
ATOM 704 O O . GLU A 1 88 ? -5.378 -8.014 8.262 1.00 89.44 88 GLU A O 1
ATOM 709 N N . VAL A 1 89 ? -5.293 -6.243 6.886 1.00 91.62 89 VAL A N 1
ATOM 710 C CA . VAL A 1 89 ? -6.409 -6.647 6.028 1.00 91.62 89 VAL A CA 1
ATOM 711 C C . VAL A 1 89 ? -5.918 -6.864 4.603 1.00 91.62 89 VAL A C 1
ATOM 713 O O . VAL A 1 89 ? -4.815 -6.473 4.239 1.00 91.62 89 VAL A O 1
ATOM 716 N N . SER A 1 90 ? -6.718 -7.526 3.774 1.00 89.06 90 SER A N 1
ATOM 717 C CA . SER A 1 90 ? -6.398 -7.687 2.354 1.00 89.06 90 SER A CA 1
ATOM 718 C C . SER A 1 90 ? -6.918 -6.506 1.538 1.00 89.06 90 SER A C 1
ATOM 720 O O . SER A 1 90 ? -7.888 -5.852 1.926 1.00 89.06 90 SER A O 1
ATOM 722 N N . LEU A 1 91 ? -6.291 -6.259 0.385 1.00 89.00 91 LEU A N 1
ATOM 723 C CA . LEU A 1 91 ? -6.879 -5.397 -0.640 1.00 89.00 91 LEU A CA 1
ATOM 724 C C . LEU A 1 91 ? -8.250 -5.948 -1.073 1.00 89.00 91 LEU A C 1
ATOM 726 O O . LEU A 1 91 ? -8.454 -7.168 -1.035 1.00 89.00 91 LEU A O 1
ATOM 730 N N . PRO A 1 92 ? -9.189 -5.082 -1.486 1.00 88.31 92 PRO A N 1
ATOM 731 C CA . PRO A 1 92 ? -10.481 -5.533 -1.975 1.00 88.31 92 PRO A CA 1
ATOM 732 C C . PRO A 1 92 ? -10.320 -6.358 -3.252 1.00 88.31 92 PRO A C 1
ATOM 734 O O . PRO A 1 92 ? -9.450 -6.087 -4.075 1.00 88.31 92 PRO A O 1
ATOM 737 N N . GLU A 1 93 ? -11.209 -7.334 -3.452 1.00 88.62 93 GLU A N 1
ATOM 738 C CA . GLU A 1 93 ? -11.202 -8.203 -4.642 1.00 88.62 93 GLU A CA 1
ATOM 739 C C . GLU A 1 93 ? -11.402 -7.430 -5.960 1.00 88.62 93 GLU A C 1
ATOM 741 O O . GLU A 1 93 ? -11.138 -7.965 -7.034 1.00 88.62 93 GLU A O 1
ATOM 746 N N . SER A 1 94 ? -11.864 -6.175 -5.888 1.00 87.44 94 SER A N 1
ATOM 747 C CA . SER A 1 94 ? -11.966 -5.259 -7.030 1.00 87.44 94 SER A CA 1
ATOM 748 C C . SER A 1 94 ? -10.605 -4.817 -7.571 1.00 87.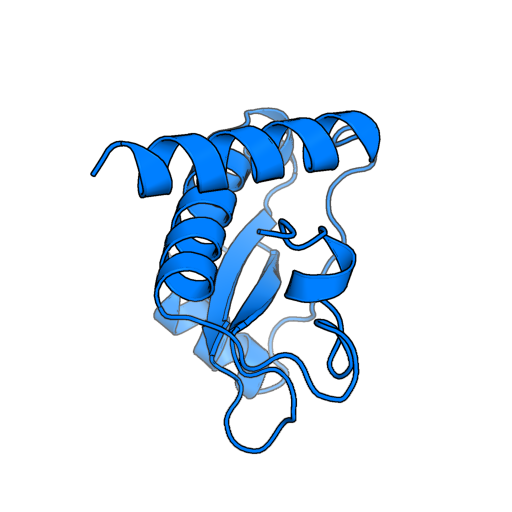44 94 SER A C 1
ATOM 750 O O . SER A 1 94 ? -10.510 -4.470 -8.746 1.00 87.44 94 SER A O 1
ATOM 752 N N . VAL A 1 95 ? -9.558 -4.842 -6.740 1.00 88.31 95 VAL A N 1
ATOM 753 C CA . VAL A 1 95 ? -8.185 -4.553 -7.154 1.00 88.31 95 VAL A CA 1
ATOM 754 C C . VAL A 1 95 ? -7.594 -5.840 -7.719 1.00 88.31 95 VAL A C 1
ATOM 756 O O . VAL A 1 95 ? -7.064 -6.688 -6.998 1.00 88.31 95 VAL A O 1
ATOM 759 N N . ALA A 1 96 ? -7.728 -6.007 -9.034 1.00 86.69 96 ALA A N 1
ATOM 760 C CA . ALA A 1 96 ? -7.223 -7.182 -9.726 1.00 86.69 96 ALA A CA 1
ATOM 761 C C . ALA A 1 96 ? -5.680 -7.246 -9.670 1.00 86.69 96 ALA A C 1
ATOM 763 O O . ALA A 1 96 ? -5.012 -6.210 -9.673 1.00 86.69 96 ALA A O 1
ATOM 764 N N . PRO A 1 97 ? -5.072 -8.448 -9.696 1.00 84.12 97 PRO A N 1
ATOM 765 C CA . PRO A 1 97 ? -3.614 -8.584 -9.777 1.00 84.12 97 PRO A CA 1
ATOM 766 C C . PRO A 1 97 ? -2.997 -7.875 -10.993 1.00 84.12 97 PRO A C 1
ATOM 768 O O . PRO A 1 97 ? -1.871 -7.390 -10.929 1.00 84.12 97 PRO A O 1
ATOM 771 N N . GLU A 1 98 ? -3.741 -7.804 -12.097 1.00 85.44 98 GLU A N 1
ATOM 772 C CA . GLU A 1 98 ? -3.345 -7.112 -13.327 1.00 85.44 98 GLU A CA 1
ATOM 773 C C . GLU A 1 98 ? -3.236 -5.596 -13.099 1.00 85.44 98 GLU A C 1
ATOM 775 O O . GLU A 1 98 ? -2.211 -5.006 -13.441 1.00 85.44 98 GLU A O 1
ATOM 780 N N . ASP A 1 99 ? -4.218 -4.999 -12.414 1.00 88.12 99 ASP A N 1
ATOM 781 C CA . ASP A 1 99 ? -4.180 -3.592 -12.000 1.00 88.12 99 ASP A CA 1
ATOM 782 C C . ASP A 1 99 ? -2.973 -3.313 -11.097 1.00 88.12 99 ASP A C 1
ATOM 784 O O . ASP A 1 99 ? -2.298 -2.299 -11.253 1.00 88.12 99 ASP A O 1
ATOM 788 N N . LEU A 1 100 ? -2.660 -4.216 -10.158 1.00 87.56 100 LEU A N 1
ATOM 789 C CA . LEU A 1 100 ? -1.494 -4.061 -9.282 1.00 87.56 100 LEU A CA 1
ATOM 790 C C . LEU A 1 100 ? -0.187 -4.023 -10.076 1.00 87.56 100 LEU A C 1
ATOM 792 O O . LEU A 1 100 ? 0.686 -3.207 -9.783 1.00 87.56 100 LEU A O 1
ATOM 796 N N . CYS A 1 101 ? -0.049 -4.870 -11.098 1.00 86.12 101 CYS A N 1
ATOM 797 C CA . CYS A 1 101 ? 1.108 -4.838 -11.988 1.00 86.12 101 CYS A CA 1
ATOM 798 C C . CYS A 1 101 ? 1.223 -3.505 -12.743 1.00 86.12 101 CYS A C 1
ATOM 800 O O . CYS A 1 101 ? 2.334 -2.983 -12.884 1.00 86.12 101 CYS A O 1
ATOM 802 N N . GLU A 1 102 ? 0.105 -2.951 -13.216 1.00 89.81 102 GLU A N 1
ATOM 803 C CA . GLU A 1 102 ? 0.076 -1.653 -13.897 1.00 89.81 102 GLU A CA 1
ATOM 804 C C . GLU A 1 102 ? 0.451 -0.508 -12.950 1.00 89.81 102 GLU A C 1
ATOM 806 O O . GLU A 1 102 ? 1.345 0.272 -13.277 1.00 89.81 102 GLU A O 1
ATOM 811 N N . LEU A 1 103 ? -0.129 -0.471 -11.747 1.00 91.88 103 LEU A N 1
ATOM 812 C CA . LEU A 1 103 ? 0.164 0.542 -10.727 1.00 91.88 103 LEU A CA 1
ATOM 813 C C . LEU A 1 103 ? 1.627 0.522 -10.288 1.00 91.88 103 LEU A C 1
ATOM 815 O O . LEU A 1 103 ? 2.231 1.568 -10.073 1.00 91.88 103 LEU A O 1
ATOM 819 N N . ILE A 1 104 ? 2.227 -0.663 -10.178 1.00 89.38 104 ILE A N 1
ATOM 820 C CA . ILE A 1 104 ? 3.654 -0.781 -9.879 1.00 89.38 104 ILE A CA 1
ATOM 821 C C . ILE A 1 104 ? 4.488 -0.239 -11.038 1.00 89.38 104 ILE A C 1
ATOM 823 O O . ILE A 1 104 ? 5.445 0.501 -10.819 1.00 89.38 104 ILE A O 1
ATOM 827 N N . CYS A 1 105 ? 4.137 -0.575 -12.281 1.00 88.62 105 CYS A N 1
ATOM 828 C CA . CYS A 1 105 ? 4.834 -0.033 -13.444 1.00 88.62 105 CYS A CA 1
ATOM 829 C C . CYS A 1 105 ? 4.738 1.494 -13.511 1.00 88.62 105 CYS A C 1
ATOM 831 O O . CYS A 1 105 ? 5.733 2.133 -13.848 1.00 88.62 105 CYS A O 1
ATOM 833 N N . GLU A 1 106 ? 3.574 2.053 -13.185 1.00 92.44 106 GLU A N 1
ATOM 834 C CA . GLU A 1 106 ? 3.337 3.491 -13.096 1.00 92.44 106 GLU A CA 1
ATOM 835 C C . GLU A 1 106 ? 4.168 4.125 -11.978 1.00 92.44 106 GLU A C 1
ATOM 837 O O . GLU A 1 106 ? 4.880 5.094 -12.225 1.00 92.44 106 GLU A O 1
ATOM 842 N N . ALA A 1 107 ? 4.174 3.535 -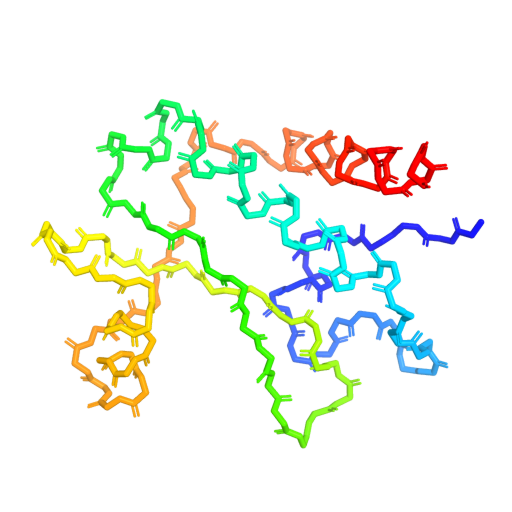10.782 1.00 92.06 107 ALA A N 1
ATOM 843 C CA . ALA A 1 107 ? 4.961 4.021 -9.657 1.00 92.06 107 ALA A CA 1
ATOM 844 C C . ALA A 1 107 ? 6.465 4.084 -9.975 1.00 92.06 107 ALA A C 1
ATOM 846 O O . ALA A 1 107 ? 7.109 5.093 -9.699 1.00 92.06 107 ALA A O 1
ATOM 847 N N . TYR A 1 108 ? 7.020 3.045 -10.609 1.00 90.19 108 TYR A N 1
ATOM 848 C CA . TYR A 1 108 ? 8.413 3.062 -11.072 1.00 90.19 108 TYR A CA 1
ATOM 849 C C . TYR A 1 108 ? 8.650 4.075 -12.198 1.00 90.19 108 TYR A C 1
ATOM 851 O O . TYR A 1 108 ? 9.705 4.696 -12.226 1.00 90.19 108 TYR A O 1
ATOM 859 N N . ALA A 1 109 ? 7.697 4.252 -13.118 1.00 90.62 109 ALA A N 1
ATOM 860 C CA . ALA A 1 109 ? 7.827 5.233 -14.193 1.00 90.62 109 ALA A CA 1
ATOM 861 C C . ALA A 1 109 ? 7.878 6.667 -13.650 1.00 90.62 109 ALA A C 1
ATOM 863 O O . ALA A 1 109 ? 8.741 7.425 -14.074 1.00 90.62 109 ALA A O 1
ATOM 864 N N . ILE A 1 110 ? 7.025 6.999 -12.672 1.00 91.25 110 ILE A N 1
ATOM 865 C CA . ILE A 1 110 ? 7.038 8.304 -11.995 1.00 91.25 110 ILE A CA 1
ATOM 866 C C . ILE A 1 110 ? 8.416 8.566 -11.384 1.00 91.25 110 ILE A C 1
ATOM 868 O O . ILE A 1 110 ? 8.987 9.626 -11.602 1.00 91.25 110 ILE A O 1
ATOM 872 N N . VAL A 1 111 ? 8.968 7.582 -10.670 1.00 89.88 111 VAL A N 1
ATOM 873 C CA . VAL A 1 111 ? 10.286 7.702 -10.031 1.00 89.88 111 VAL A CA 1
ATOM 874 C C . VAL A 1 111 ? 11.421 7.830 -11.049 1.00 89.88 111 VAL A C 1
ATOM 876 O O . VAL A 1 111 ? 12.358 8.583 -10.820 1.00 89.88 111 VAL A O 1
ATOM 879 N N . ASP A 1 112 ? 11.352 7.118 -12.177 1.00 86.50 112 ASP A N 1
ATOM 880 C CA . ASP A 1 112 ? 12.368 7.192 -13.236 1.00 86.50 112 ASP A CA 1
ATOM 881 C C . ASP A 1 112 ? 12.356 8.548 -13.989 1.00 86.50 112 ASP A C 1
ATOM 883 O O . ASP A 1 112 ? 13.320 8.867 -14.693 1.00 86.50 112 ASP A O 1
ATOM 887 N N . GLU A 1 113 ? 11.271 9.327 -13.888 1.00 83.62 113 GLU A N 1
ATOM 888 C CA . GLU A 1 113 ? 11.120 10.657 -14.499 1.00 83.62 113 GLU A CA 1
ATOM 889 C C . GLU A 1 113 ? 11.556 11.824 -13.583 1.00 83.62 113 GLU A C 1
ATOM 891 O O . GLU A 1 113 ? 11.713 12.944 -14.086 1.00 83.62 113 GLU A O 1
ATOM 896 N N . GLU A 1 114 ? 11.762 11.581 -12.281 1.00 68.75 114 GLU A N 1
ATOM 897 C CA . GLU A 1 114 ? 12.210 12.565 -11.270 1.00 68.75 114 GLU A CA 1
ATOM 898 C C . GLU A 1 114 ? 13.747 12.676 -11.162 1.00 68.75 114 GLU A C 1
ATOM 900 O O . GLU A 1 114 ? 14.235 13.825 -11.010 1.00 68.75 114 GLU A O 1
#